Protein AF-L5KPM0-F1 (afdb_monomer_lite)

Secondary structure (DSSP, 8-state):
-HHHHHHHHTT-SPTT--SPPGGGTT----S-SSSS-TT--SSHHHHHHHHHHHHHHHHHHHHHHHHHHHHHHHHHHHHHHHHHHHHHHHHHHHHHHHHHHHTTS-------------

InterPro domains:
  IPR029202 Protein of unknown function DUF4530 [PF15039] (1-102)
  IPR029202 Protein of unknown function DUF4530 [PTHR36879] (1-101)

Radius of gyration: 34.52 Å; chains: 1; bounding box: 86×20×105 Å

Structure (mmCIF, N/CA/C/O backbone):
data_AF-L5KPM0-F1
#
_entry.id   AF-L5KPM0-F1
#
loop_
_atom_site.group_PDB
_atom_site.id
_atom_site.type_symbol
_atom_site.label_atom_id
_atom_site.label_alt_id
_atom_site.label_comp_id
_atom_site.label_asym_id
_atom_site.label_entity_id
_atom_site.label_seq_id
_atom_site.pdbx_PDB_ins_code
_atom_site.Cartn_x
_atom_site.Cartn_y
_atom_site.Cartn_z
_atom_site.occupancy
_atom_site.B_iso_or_equiv
_atom_site.auth_seq_id
_atom_site.auth_comp_id
_atom_site.auth_asym_id
_atom_site.auth_atom_id
_atom_site.pdbx_PDB_model_num
ATOM 1 N N . MET A 1 1 ? 4.795 -10.955 6.901 1.00 65.31 1 MET A N 1
ATOM 2 C CA . MET A 1 1 ? 6.251 -10.744 6.714 1.00 65.31 1 MET A CA 1
ATOM 3 C C . MET A 1 1 ? 6.626 -10.474 5.257 1.00 65.31 1 MET A C 1
ATOM 5 O O . MET A 1 1 ? 7.539 -9.689 5.053 1.00 65.31 1 MET A O 1
ATOM 9 N N . GLU A 1 2 ? 5.931 -11.050 4.266 1.00 75.75 2 GLU A N 1
ATOM 10 C CA . GLU A 1 2 ? 6.276 -10.895 2.838 1.00 75.75 2 GLU A CA 1
ATOM 11 C C . GLU A 1 2 ? 6.100 -9.469 2.289 1.00 75.75 2 GLU A C 1
ATOM 13 O O . GLU A 1 2 ? 7.042 -8.917 1.735 1.00 75.75 2 GLU A O 1
ATOM 18 N N . LEU A 1 3 ? 4.973 -8.806 2.576 1.00 73.62 3 LEU A N 1
ATOM 19 C CA . LEU A 1 3 ? 4.717 -7.417 2.149 1.00 73.62 3 LEU A CA 1
ATOM 20 C C . LEU A 1 3 ? 5.811 -6.430 2.584 1.00 73.62 3 LEU A C 1
ATOM 22 O O . LEU A 1 3 ? 6.203 -5.559 1.820 1.00 73.62 3 LEU A O 1
ATOM 26 N N . TRP A 1 4 ? 6.350 -6.587 3.797 1.00 74.44 4 TRP A N 1
ATOM 27 C CA . TRP A 1 4 ? 7.438 -5.735 4.292 1.00 74.44 4 TRP A CA 1
ATOM 28 C C . TRP A 1 4 ? 8.754 -5.967 3.538 1.00 74.44 4 TRP A C 1
ATOM 30 O O . TRP A 1 4 ? 9.550 -5.047 3.357 1.00 74.44 4 TRP A O 1
ATOM 40 N N . ARG A 1 5 ? 8.991 -7.209 3.101 1.00 77.88 5 ARG A N 1
ATOM 41 C CA . ARG A 1 5 ? 10.150 -7.581 2.286 1.00 77.88 5 ARG A CA 1
ATOM 42 C C . ARG A 1 5 ? 10.025 -6.988 0.881 1.00 77.88 5 ARG A C 1
ATOM 44 O O . ARG A 1 5 ? 10.989 -6.394 0.412 1.00 77.88 5 ARG A O 1
ATOM 51 N N . GLN A 1 6 ? 8.837 -7.072 0.285 1.00 80.25 6 GLN A N 1
ATOM 52 C CA . GLN A 1 6 ? 8.521 -6.488 -1.022 1.00 80.25 6 GLN A CA 1
ATOM 53 C C . GLN A 1 6 ? 8.692 -4.963 -1.020 1.00 80.25 6 GLN A C 1
ATOM 55 O O . GLN A 1 6 ? 9.341 -4.415 -1.899 1.00 80.25 6 GLN A O 1
ATOM 60 N N . LEU A 1 7 ? 8.225 -4.279 0.028 1.00 79.56 7 LEU A N 1
ATOM 61 C CA . LEU A 1 7 ? 8.389 -2.829 0.202 1.00 79.56 7 LEU A CA 1
ATOM 62 C C . LEU A 1 7 ? 9.860 -2.390 0.275 1.00 79.56 7 LEU A C 1
ATOM 64 O O . LEU A 1 7 ? 10.241 -1.359 -0.277 1.00 79.56 7 LEU A O 1
ATOM 68 N N . ARG A 1 8 ? 10.699 -3.192 0.946 1.00 78.31 8 ARG A N 1
ATOM 69 C CA . ARG A 1 8 ? 12.149 -2.968 0.987 1.00 78.31 8 ARG A CA 1
ATOM 70 C C . ARG A 1 8 ? 12.787 -3.197 -0.384 1.00 78.31 8 ARG A C 1
ATOM 72 O O . ARG A 1 8 ? 13.662 -2.427 -0.759 1.00 78.31 8 ARG A O 1
ATOM 79 N N . GLN A 1 9 ? 12.378 -4.242 -1.100 1.00 79.06 9 GLN A N 1
ATOM 80 C CA . GLN A 1 9 ? 12.883 -4.548 -2.444 1.00 79.06 9 GLN A CA 1
ATOM 81 C C . GLN A 1 9 ? 12.487 -3.472 -3.460 1.00 79.06 9 GLN A C 1
ATOM 83 O O . GLN A 1 9 ? 13.308 -3.097 -4.282 1.00 79.06 9 GLN A O 1
ATOM 88 N N . ALA A 1 10 ? 11.287 -2.904 -3.332 1.00 80.12 10 ALA A N 1
ATOM 89 C CA . ALA A 1 10 ? 10.803 -1.812 -4.172 1.00 80.12 10 ALA A CA 1
ATOM 90 C C . ALA A 1 10 ? 11.468 -0.450 -3.875 1.00 80.12 10 ALA A C 1
ATOM 92 O O . ALA A 1 10 ? 11.109 0.552 -4.484 1.00 80.12 10 ALA A O 1
ATOM 93 N N . GLY A 1 11 ? 12.388 -0.363 -2.902 1.00 77.62 11 GLY A N 1
ATOM 94 C CA . GLY A 1 11 ? 13.051 0.898 -2.545 1.00 77.62 11 GLY A CA 1
ATOM 95 C C . GLY A 1 11 ? 12.120 1.951 -1.929 1.00 77.62 11 GLY A C 1
ATOM 96 O O . GLY A 1 11 ? 12.508 3.103 -1.767 1.00 77.62 11 GLY A O 1
ATOM 97 N N . LEU A 1 12 ? 10.902 1.559 -1.547 1.00 76.81 12 LEU A N 1
ATOM 98 C CA . LEU A 1 12 ? 9.870 2.447 -1.006 1.00 76.81 12 LEU A CA 1
ATOM 99 C C . LEU A 1 12 ? 9.971 2.631 0.518 1.00 76.81 12 LEU A C 1
ATOM 101 O O . LEU A 1 12 ? 9.149 3.326 1.116 1.00 76.81 12 LEU A O 1
ATOM 105 N N . LEU A 1 13 ? 10.964 2.013 1.169 1.00 73.25 13 LEU A N 1
ATOM 106 C CA . LEU A 1 13 ? 11.228 2.226 2.591 1.00 73.25 13 LEU A CA 1
ATOM 107 C C . LEU A 1 13 ? 12.093 3.482 2.804 1.00 73.25 13 LEU A C 1
ATOM 109 O O . LEU A 1 13 ? 13.223 3.525 2.314 1.00 73.25 13 LEU A O 1
ATOM 113 N N . PRO A 1 14 ? 11.644 4.453 3.618 1.00 68.12 14 PRO A N 1
ATOM 114 C CA . PRO A 1 14 ? 12.486 5.555 4.063 1.00 68.12 14 PRO A CA 1
ATOM 115 C C . PRO A 1 14 ? 13.764 5.056 4.764 1.00 68.12 14 PRO A C 1
ATOM 117 O O . PRO A 1 14 ? 13.698 4.094 5.546 1.00 68.12 14 PRO A O 1
ATOM 120 N N . PRO A 1 15 ? 14.919 5.721 4.571 1.00 68.31 15 PRO A N 1
ATOM 121 C CA . PRO A 1 15 ? 16.128 5.420 5.327 1.00 68.31 15 PRO A CA 1
ATOM 122 C C . PRO A 1 15 ? 15.865 5.553 6.833 1.00 68.31 15 PRO A C 1
ATOM 124 O O . PRO A 1 15 ? 15.363 6.573 7.298 1.00 68.31 15 PRO A O 1
ATOM 127 N N . GLY A 1 16 ? 16.196 4.515 7.605 1.00 69.25 16 GLY A N 1
ATOM 128 C CA . GLY A 1 16 ? 16.030 4.515 9.063 1.00 69.25 16 GLY A CA 1
ATOM 129 C C . GLY A 1 16 ? 14.691 3.980 9.575 1.00 69.25 16 GLY A C 1
ATOM 130 O O . GLY A 1 16 ? 14.489 3.941 10.790 1.00 69.25 16 GLY A O 1
ATOM 131 N N . LEU A 1 17 ? 13.795 3.503 8.701 1.00 68.00 17 LEU A N 1
ATOM 132 C CA . LEU A 1 17 ? 12.627 2.762 9.169 1.00 68.00 17 LEU A CA 1
ATOM 133 C C . LEU A 1 17 ? 13.081 1.418 9.770 1.00 68.00 17 LEU A C 1
ATOM 135 O O . LEU A 1 17 ? 13.654 0.563 9.091 1.00 68.00 17 LEU A O 1
ATOM 139 N N . GLY A 1 18 ? 12.869 1.268 11.079 1.00 70.31 18 GLY A N 1
ATOM 140 C CA . GLY A 1 18 ? 13.244 0.087 11.855 1.00 70.31 18 GLY A CA 1
ATOM 141 C C . GLY A 1 18 ? 12.447 -1.179 11.491 1.00 70.31 18 GLY A C 1
ATOM 142 O O . GLY A 1 18 ? 11.770 -1.239 10.463 1.00 70.31 18 GLY A O 1
ATOM 143 N N . PRO A 1 19 ? 12.508 -2.237 12.320 1.00 72.25 19 PRO A N 1
ATOM 144 C CA . PRO A 1 19 ? 11.737 -3.453 12.072 1.00 72.25 19 PRO A CA 1
ATOM 145 C C . PRO A 1 19 ? 10.227 -3.148 12.012 1.00 72.25 19 PRO A C 1
ATOM 147 O O . PRO A 1 19 ? 9.772 -2.236 12.707 1.00 72.25 19 PRO A O 1
ATOM 150 N N . PRO A 1 20 ? 9.433 -3.933 11.252 1.00 70.69 20 PRO A N 1
ATOM 151 C CA . PRO A 1 20 ? 8.016 -3.659 11.021 1.00 70.69 20 PRO A CA 1
ATOM 152 C C . PRO A 1 20 ? 7.271 -3.419 12.341 1.00 70.69 20 PRO A C 1
ATOM 154 O O . PRO A 1 20 ? 7.529 -4.152 13.307 1.00 70.69 20 PRO A O 1
ATOM 157 N N . PRO A 1 21 ? 6.359 -2.433 12.414 1.00 71.19 21 PRO A N 1
ATOM 158 C CA . PRO A 1 21 ? 5.550 -2.171 13.600 1.00 71.19 21 PRO A CA 1
ATOM 159 C C . PRO A 1 21 ? 4.870 -3.441 14.114 1.00 71.19 21 PRO A C 1
ATOM 161 O O . PRO A 1 21 ? 4.447 -4.283 13.323 1.00 71.19 21 PRO A O 1
ATOM 164 N N . GLN A 1 22 ? 4.723 -3.577 15.437 1.00 67.50 22 GLN A N 1
ATOM 165 C CA . GLN A 1 22 ? 4.064 -4.739 16.062 1.00 67.50 22 GLN A CA 1
ATOM 166 C C . GLN A 1 22 ? 2.676 -5.020 15.474 1.00 67.50 22 GLN A C 1
ATOM 168 O O . GLN A 1 22 ? 2.311 -6.179 15.303 1.00 67.50 22 GLN A O 1
ATOM 173 N N . ALA A 1 23 ? 1.958 -3.972 15.076 1.00 62.06 23 ALA A N 1
ATOM 174 C CA . ALA A 1 23 ? 0.651 -4.082 14.448 1.00 62.06 23 ALA A CA 1
ATOM 175 C C . ALA A 1 23 ? 0.654 -4.819 13.093 1.00 62.06 23 ALA A C 1
ATOM 177 O O . ALA A 1 23 ? -0.361 -5.380 12.702 1.00 62.06 23 ALA A O 1
ATOM 178 N N . LEU A 1 24 ? 1.795 -4.861 12.398 1.00 63.25 24 LEU A N 1
ATOM 179 C CA . LEU A 1 24 ? 1.982 -5.614 11.153 1.00 63.25 24 LEU A CA 1
ATOM 180 C C . LEU A 1 24 ? 2.604 -7.002 11.386 1.00 63.25 24 LEU A C 1
ATOM 182 O O . LEU A 1 24 ? 2.725 -7.790 10.448 1.00 63.25 24 LEU A O 1
ATOM 186 N N . ARG A 1 25 ? 3.018 -7.325 12.622 1.00 67.31 25 ARG A N 1
ATOM 187 C CA . ARG A 1 25 ? 3.641 -8.620 12.958 1.00 67.31 25 ARG A CA 1
ATOM 188 C C . ARG A 1 25 ? 2.626 -9.746 13.158 1.00 67.31 25 ARG A C 1
ATOM 190 O O . ARG A 1 25 ? 3.044 -10.886 13.321 1.00 67.31 25 ARG A O 1
ATOM 197 N N . GLY A 1 26 ? 1.323 -9.452 13.148 1.00 60.41 26 GLY A N 1
ATOM 198 C CA . GLY A 1 26 ? 0.262 -10.457 13.303 1.00 60.41 26 GLY A CA 1
ATOM 199 C C . GLY A 1 26 ? 0.216 -11.118 14.685 1.00 60.41 26 GLY A C 1
ATOM 200 O O . GLY A 1 26 ? -0.496 -12.098 14.863 1.00 60.41 26 GLY A O 1
ATOM 201 N N . VAL A 1 27 ? 0.967 -10.598 15.660 1.00 57.12 27 VAL A N 1
ATOM 202 C CA . VAL A 1 27 ? 0.920 -11.042 17.054 1.00 57.12 27 VAL A CA 1
ATOM 203 C C . VAL A 1 27 ? -0.163 -10.215 17.747 1.00 57.12 27 VAL A C 1
ATOM 205 O O . VAL A 1 27 ? 0.027 -9.003 17.887 1.00 57.12 27 VAL A O 1
ATOM 208 N N . PRO A 1 28 ? -1.290 -10.817 18.172 1.00 56.69 28 PRO A N 1
ATOM 209 C CA . PRO A 1 28 ? -2.250 -10.122 19.017 1.00 56.69 28 PRO A CA 1
ATOM 210 C C . PRO A 1 28 ? -1.523 -9.650 20.282 1.00 56.69 28 PRO A C 1
ATOM 212 O O . PRO A 1 28 ? -0.672 -10.389 20.788 1.00 56.69 28 PRO A O 1
ATOM 215 N N . PRO A 1 29 ? -1.818 -8.456 20.819 1.00 62.72 29 PRO A N 1
ATOM 216 C CA . PRO A 1 29 ? -1.196 -8.006 22.057 1.00 62.72 29 PRO A CA 1
ATOM 217 C C . PRO A 1 29 ? -1.445 -9.043 23.164 1.00 62.72 29 PRO A C 1
ATOM 219 O O . PRO A 1 29 ? -2.577 -9.278 23.589 1.00 62.72 29 PRO A O 1
ATOM 222 N N . ALA A 1 30 ? -0.378 -9.712 23.605 1.00 59.22 30 ALA A N 1
ATOM 223 C CA . ALA A 1 30 ? -0.451 -10.740 24.630 1.00 59.22 30 ALA A CA 1
ATOM 224 C C . ALA A 1 30 ? -0.631 -10.093 26.016 1.00 59.22 30 ALA A C 1
ATOM 226 O O . ALA A 1 30 ? 0.334 -9.654 26.634 1.00 59.22 30 ALA A O 1
ATOM 227 N N . GLY A 1 31 ? -1.875 -10.088 26.511 1.00 47.53 31 GLY A N 1
ATOM 228 C CA . GLY A 1 31 ? -2.247 -9.753 27.896 1.00 47.53 31 GLY A CA 1
ATOM 229 C C . GLY A 1 31 ? -2.376 -8.244 28.152 1.00 47.53 31 GLY A C 1
ATOM 230 O O . GLY A 1 31 ? -1.574 -7.456 27.688 1.00 47.53 31 GLY A O 1
ATOM 231 N N . ARG A 1 32 ? -3.346 -7.715 28.904 1.00 51.78 32 ARG A N 1
ATOM 232 C CA . ARG A 1 32 ? -4.188 -8.268 29.974 1.00 51.78 32 ARG A CA 1
ATOM 233 C C . ARG A 1 32 ? -5.402 -7.336 30.147 1.00 51.78 32 ARG A C 1
ATOM 235 O O . ARG A 1 32 ? -5.436 -6.547 31.081 1.00 51.78 32 ARG A O 1
ATOM 242 N N . ALA A 1 33 ? -6.415 -7.431 29.289 1.00 54.03 33 ALA A N 1
ATOM 243 C CA . ALA A 1 33 ? -7.662 -6.666 29.466 1.00 54.03 33 ALA A CA 1
ATOM 244 C C . ALA A 1 33 ? -8.692 -7.371 30.381 1.00 54.03 33 ALA A C 1
ATOM 246 O O . ALA A 1 33 ? -9.841 -6.961 30.462 1.00 54.03 33 ALA A O 1
ATOM 247 N N . GLY A 1 34 ? -8.305 -8.459 31.062 1.00 51.78 34 GLY A N 1
ATOM 248 C CA . GLY A 1 34 ? -9.257 -9.336 31.760 1.00 51.78 34 GLY A CA 1
ATOM 249 C C . GLY A 1 34 ? -9.285 -9.249 33.286 1.00 51.78 34 GLY A C 1
ATOM 250 O O . GLY A 1 34 ? -10.052 -9.979 33.899 1.00 51.78 34 GLY A O 1
ATOM 251 N N . LYS A 1 35 ? -8.427 -8.450 33.938 1.00 49.56 35 LYS A N 1
ATOM 252 C CA . LYS A 1 35 ? -8.223 -8.573 35.401 1.00 49.56 35 LYS A CA 1
ATOM 253 C C . LYS A 1 35 ? -8.402 -7.292 36.217 1.00 49.56 35 LYS A C 1
ATOM 255 O O . LYS A 1 35 ? -8.300 -7.363 37.434 1.00 49.56 35 LYS A O 1
ATOM 260 N N . THR A 1 36 ? -8.706 -6.158 35.588 1.00 47.72 36 THR A N 1
ATOM 261 C CA . THR A 1 36 ? -8.820 -4.864 36.296 1.00 47.72 36 THR A CA 1
ATOM 262 C C . THR A 1 36 ? -10.194 -4.200 36.168 1.00 47.72 36 THR A C 1
ATOM 264 O O . THR A 1 36 ? -10.401 -3.137 36.735 1.00 47.72 36 THR A O 1
ATOM 267 N N . LEU A 1 37 ? -11.154 -4.816 35.466 1.00 51.78 37 LEU A N 1
ATOM 268 C CA . LEU A 1 37 ? -12.470 -4.213 35.191 1.00 51.78 37 LEU A CA 1
ATOM 269 C C . LEU A 1 37 ? -13.586 -4.635 36.164 1.00 51.78 37 LEU A C 1
ATOM 271 O O . LEU A 1 37 ? -14.728 -4.230 35.985 1.00 51.78 37 LEU A O 1
ATOM 275 N N . VAL A 1 38 ? -13.292 -5.435 37.194 1.00 47.00 38 VAL A N 1
ATOM 276 C CA . VAL A 1 38 ? -14.339 -6.012 38.067 1.00 47.00 38 VAL A CA 1
ATOM 277 C C . VAL A 1 38 ? -14.847 -5.028 39.139 1.00 47.00 38 VAL A C 1
ATOM 279 O O . VAL A 1 38 ? -15.837 -5.314 39.799 1.00 47.00 38 VAL A O 1
ATOM 282 N N . SER A 1 39 ? -14.248 -3.842 39.304 1.00 52.09 39 SER A N 1
ATOM 283 C CA . SER A 1 39 ? -14.582 -2.951 40.435 1.00 52.09 39 SER A CA 1
ATOM 284 C C . SER A 1 39 ? -15.159 -1.577 40.086 1.00 52.09 39 SER A C 1
ATOM 286 O O . SER A 1 39 ? -15.086 -0.683 40.921 1.00 52.09 39 SER A O 1
ATOM 288 N N . LEU A 1 40 ? -15.777 -1.382 38.917 1.00 50.25 40 LEU A N 1
ATOM 289 C CA . LEU A 1 40 ? -16.428 -0.101 38.605 1.00 50.25 40 LEU A CA 1
ATOM 290 C C . LEU A 1 40 ? -17.906 -0.280 38.212 1.00 50.25 40 LEU A C 1
ATOM 292 O O . LEU A 1 40 ? -18.267 -0.289 37.040 1.00 50.25 40 LEU A O 1
ATOM 296 N N . GLY A 1 41 ? -18.774 -0.438 39.215 1.00 53.06 41 GLY A N 1
ATOM 297 C CA . GLY A 1 41 ? -20.172 0.017 39.141 1.00 53.06 41 GLY A CA 1
ATOM 298 C C . GLY A 1 41 ? -20.192 1.468 39.636 1.00 53.06 41 GLY A C 1
ATOM 299 O O . GLY A 1 41 ? -19.533 1.763 40.625 1.00 53.06 41 GLY A O 1
ATOM 300 N N . ALA A 1 42 ? -20.803 2.446 38.969 1.00 50.44 42 ALA A N 1
ATOM 301 C CA . ALA A 1 42 ? -22.246 2.517 38.758 1.00 50.44 42 ALA A CA 1
ATOM 302 C C . ALA A 1 42 ? -22.680 3.450 37.592 1.00 50.44 42 ALA A C 1
ATOM 304 O O . ALA A 1 42 ? -23.814 3.909 37.583 1.00 50.44 42 ALA A O 1
ATOM 305 N N . ASP A 1 43 ? -21.818 3.722 36.607 1.00 54.25 43 ASP A N 1
ATOM 306 C CA . ASP A 1 43 ? -22.166 4.488 35.383 1.00 54.25 43 ASP A CA 1
ATOM 307 C C . ASP A 1 43 ? -21.359 3.999 34.160 1.00 54.25 43 ASP A C 1
ATOM 309 O O . ASP A 1 43 ? -20.897 4.738 33.294 1.00 54.25 43 ASP A O 1
ATOM 313 N N . THR A 1 44 ? -21.063 2.700 34.141 1.00 56.00 44 THR A N 1
ATOM 314 C CA . THR A 1 44 ? -20.098 2.094 33.215 1.00 56.00 44 THR A CA 1
ATOM 315 C C . THR A 1 44 ? -20.707 1.588 31.915 1.00 56.00 44 THR A C 1
ATOM 317 O O . THR A 1 44 ? -19.947 1.250 31.015 1.00 56.00 44 THR A O 1
ATOM 320 N N . GLY A 1 45 ? -22.038 1.602 31.795 1.00 60.56 45 GLY A N 1
ATOM 321 C CA . GLY A 1 45 ? -22.792 1.205 30.598 1.00 60.56 45 GLY A CA 1
ATOM 322 C C . GLY A 1 45 ? -22.865 2.261 29.484 1.00 60.56 45 GLY A C 1
ATOM 323 O O . GLY A 1 45 ? -23.562 2.046 28.498 1.00 60.56 45 GLY A O 1
ATOM 324 N N . GLY A 1 46 ? -22.180 3.401 29.629 1.00 73.00 46 GLY A N 1
ATOM 325 C CA . GLY A 1 46 ? -21.871 4.301 28.509 1.00 73.00 46 GLY A CA 1
ATOM 326 C C . GLY A 1 46 ? -20.378 4.335 28.174 1.00 73.00 46 GLY A C 1
ATOM 327 O O . GLY A 1 46 ? -19.982 4.362 27.007 1.00 73.00 46 GLY A O 1
ATOM 328 N N . ALA A 1 47 ? -19.520 4.299 29.199 1.00 80.31 47 ALA A N 1
ATOM 329 C CA . ALA A 1 47 ? -18.069 4.322 29.022 1.00 80.31 47 ALA A CA 1
ATOM 330 C C . ALA A 1 47 ? -17.524 3.015 28.421 1.00 80.31 47 ALA A C 1
ATOM 332 O O . ALA A 1 47 ? -16.607 3.051 27.601 1.00 80.31 47 ALA A O 1
ATOM 333 N N . ARG A 1 48 ? -18.081 1.858 28.799 1.00 82.75 48 ARG A N 1
ATOM 334 C CA . ARG A 1 48 ? -17.665 0.554 28.266 1.00 82.75 48 ARG A CA 1
ATOM 335 C C . ARG A 1 48 ? -18.014 0.422 26.783 1.00 82.75 48 ARG A C 1
ATOM 337 O O . ARG A 1 48 ? -17.221 -0.096 26.010 1.00 82.75 48 ARG A O 1
ATOM 344 N N . GLU A 1 49 ? -19.172 0.918 26.394 1.00 82.06 49 GLU A N 1
ATOM 345 C CA . GLU A 1 49 ? -19.740 0.918 25.052 1.00 82.06 49 GLU A CA 1
ATOM 346 C C . GLU A 1 49 ? -18.945 1.886 24.174 1.00 82.06 49 GLU A C 1
ATOM 348 O O . GLU A 1 49 ? -18.548 1.523 23.072 1.00 82.06 49 GLU A O 1
ATOM 353 N N . SER A 1 50 ? -18.596 3.061 24.714 1.00 81.31 50 SER A N 1
ATOM 354 C CA . SER A 1 50 ? -17.681 4.008 24.065 1.00 81.31 50 SER A CA 1
ATOM 355 C C . SER A 1 50 ? -16.301 3.390 23.820 1.00 81.31 50 SER A C 1
ATOM 357 O O . SER A 1 50 ? -15.736 3.550 22.744 1.00 81.31 50 SER A O 1
ATOM 359 N N . LEU A 1 51 ? -15.753 2.648 24.790 1.00 87.94 51 LEU A N 1
ATOM 360 C CA . LEU A 1 51 ? -14.471 1.955 24.623 1.00 87.94 51 LEU A CA 1
ATOM 361 C C . LEU A 1 51 ? -14.541 0.829 23.587 1.00 87.94 51 LEU A C 1
ATOM 363 O O . LEU A 1 51 ? -13.594 0.666 22.822 1.00 87.94 51 LEU A O 1
ATOM 367 N N . LEU A 1 52 ? -15.638 0.067 23.551 1.00 85.50 52 LEU A N 1
ATOM 368 C CA . LEU A 1 52 ? -15.855 -0.969 22.538 1.00 85.50 52 LEU A CA 1
ATOM 369 C C . LEU A 1 52 ? -15.945 -0.365 21.134 1.00 85.50 52 LEU A C 1
ATOM 371 O O . LEU A 1 52 ? -15.278 -0.860 20.231 1.00 85.50 52 LEU A O 1
ATOM 375 N N . TRP A 1 53 ? -16.686 0.736 20.982 1.00 83.00 53 TRP A N 1
ATOM 376 C CA . TRP A 1 53 ? -16.776 1.477 19.726 1.00 83.00 53 TRP A CA 1
ATOM 377 C C . TRP A 1 53 ? -15.407 2.005 19.275 1.00 83.00 53 TRP A C 1
ATOM 379 O O . TRP A 1 53 ? -15.006 1.780 18.140 1.00 83.00 53 TRP A O 1
ATOM 389 N N . ILE A 1 54 ? -14.627 2.616 20.179 1.00 86.44 54 ILE A N 1
ATOM 390 C CA . ILE A 1 54 ? -13.257 3.064 19.867 1.00 86.44 54 ILE A CA 1
ATOM 391 C C . ILE A 1 54 ? -12.391 1.892 19.388 1.00 86.44 54 ILE A C 1
ATOM 393 O O . ILE A 1 54 ? -11.592 2.051 18.468 1.00 86.44 54 ILE A O 1
ATOM 397 N N . TRP A 1 55 ? -12.521 0.716 20.005 1.00 88.94 55 TRP A N 1
ATOM 398 C CA . TRP A 1 55 ? -11.741 -0.458 19.615 1.00 88.94 55 TRP A CA 1
ATOM 399 C C . TRP A 1 55 ? -12.096 -0.955 18.213 1.00 88.94 55 TRP A C 1
ATOM 401 O O . TRP A 1 55 ? -11.197 -1.270 17.435 1.00 88.94 55 TRP A O 1
ATOM 411 N N . GLU A 1 56 ? -13.387 -0.977 17.889 1.00 89.06 56 GLU A N 1
ATOM 412 C CA . GLU A 1 56 ? -13.892 -1.329 16.563 1.00 89.06 56 GLU A CA 1
ATOM 413 C C . GLU A 1 56 ? -13.405 -0.338 15.497 1.00 89.06 56 GLU A C 1
ATOM 415 O O . GLU A 1 56 ? -12.880 -0.753 14.466 1.00 89.06 56 GLU A O 1
ATOM 420 N N . GLU A 1 57 ? -13.458 0.969 15.769 1.00 91.75 57 GLU A N 1
ATOM 421 C CA . GLU A 1 57 ? -12.925 1.994 14.862 1.00 91.75 57 GLU A CA 1
ATOM 422 C C . GLU A 1 57 ? -11.411 1.857 14.647 1.00 91.75 57 GLU A C 1
ATOM 424 O O . GLU A 1 57 ? -10.920 1.988 13.524 1.00 91.75 57 GLU A O 1
ATOM 429 N N . LEU A 1 58 ? -10.650 1.53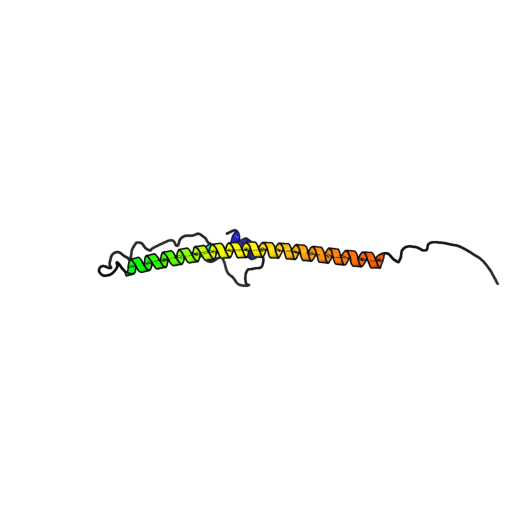8 15.700 1.00 90.81 58 LEU A N 1
ATOM 430 C CA . LEU A 1 58 ? -9.211 1.282 15.588 1.00 90.81 58 LEU A CA 1
ATOM 431 C C . LEU A 1 58 ? -8.908 0.020 14.767 1.00 90.81 58 LEU A C 1
ATOM 433 O O . LEU A 1 58 ? -7.926 -0.003 14.018 1.00 90.81 58 LEU A O 1
ATOM 437 N N . GLU A 1 59 ? -9.727 -1.026 14.882 1.00 89.50 59 GLU A N 1
ATOM 438 C CA . GLU A 1 59 ? -9.610 -2.237 14.065 1.00 89.50 59 GLU A CA 1
ATOM 439 C C . GLU A 1 59 ? -9.979 -1.967 12.598 1.00 89.50 59 GLU A C 1
ATOM 441 O O . GLU A 1 59 ? -9.257 -2.392 11.691 1.00 89.50 59 GLU A O 1
ATOM 446 N N . ASN A 1 60 ? -11.030 -1.182 12.354 1.00 91.69 60 ASN A N 1
ATOM 447 C CA . ASN A 1 60 ? -11.421 -0.731 11.020 1.00 91.69 60 ASN A CA 1
ATOM 448 C C . ASN A 1 60 ? -10.308 0.089 10.364 1.00 91.69 60 ASN A C 1
ATOM 450 O O . ASN A 1 60 ? -9.909 -0.205 9.234 1.00 91.69 60 ASN A O 1
ATOM 454 N N . LEU A 1 61 ? -9.738 1.054 11.089 1.00 93.00 61 LEU A N 1
ATOM 455 C CA . LEU A 1 61 ? -8.609 1.847 10.611 1.00 93.00 61 LEU A CA 1
ATOM 456 C C . LEU A 1 61 ? -7.401 0.956 10.298 1.00 93.00 61 LEU A C 1
ATOM 458 O O . LEU A 1 61 ? -6.816 1.060 9.221 1.00 93.00 61 LEU A O 1
ATOM 462 N N . ARG A 1 62 ? -7.075 0.000 11.180 1.00 89.25 62 ARG A N 1
ATOM 463 C CA . ARG A 1 62 ? -6.016 -0.989 10.927 1.00 89.25 62 ARG A CA 1
ATOM 464 C C . ARG A 1 62 ? -6.276 -1.787 9.648 1.00 89.25 62 ARG A C 1
ATOM 466 O O . ARG A 1 62 ? -5.334 -2.079 8.914 1.00 89.25 62 ARG A O 1
ATOM 473 N N . ARG A 1 63 ? -7.526 -2.161 9.376 1.00 89.50 63 ARG A N 1
ATOM 474 C CA . ARG A 1 63 ? -7.904 -2.902 8.168 1.00 89.50 63 ARG A CA 1
ATOM 475 C C . ARG A 1 63 ? -7.721 -2.066 6.902 1.00 89.50 63 ARG A C 1
ATOM 477 O O . ARG A 1 63 ? -7.308 -2.615 5.880 1.00 89.50 63 ARG A O 1
ATOM 484 N N . VAL A 1 64 ? -8.021 -0.770 6.965 1.00 92.75 64 VAL A N 1
ATOM 485 C CA . VAL A 1 64 ? -7.780 0.181 5.870 1.00 92.75 64 VAL A CA 1
ATOM 486 C C . VAL A 1 64 ? -6.279 0.362 5.640 1.00 92.75 64 VAL A C 1
ATOM 488 O O . VAL A 1 64 ? -5.834 0.228 4.504 1.00 92.75 64 VAL A O 1
ATOM 491 N N . ASP A 1 65 ? -5.485 0.542 6.702 1.00 91.94 65 ASP A N 1
ATOM 492 C CA . ASP A 1 65 ? -4.021 0.663 6.610 1.00 91.94 65 ASP A CA 1
ATOM 493 C C . ASP A 1 65 ? -3.388 -0.538 5.894 1.00 91.94 65 ASP A C 1
ATOM 495 O O . ASP A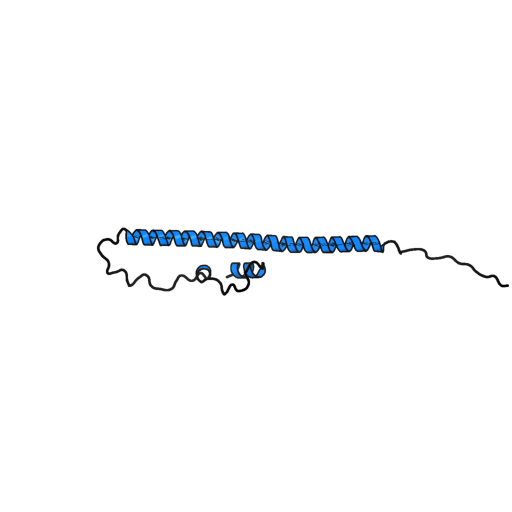 1 65 ? -2.500 -0.382 5.059 1.00 91.94 65 ASP A O 1
ATOM 499 N N . VAL A 1 66 ? -3.835 -1.756 6.218 1.00 89.69 66 VAL A N 1
ATOM 500 C CA . VAL A 1 66 ? -3.310 -2.984 5.600 1.00 89.69 66 VAL A CA 1
ATOM 501 C C . VAL A 1 66 ? -3.670 -3.063 4.115 1.00 89.69 66 VAL A C 1
ATOM 503 O O . VAL A 1 66 ? -2.842 -3.496 3.314 1.00 89.69 66 VAL A O 1
ATOM 506 N N . GLN A 1 67 ? -4.875 -2.634 3.733 1.00 92.25 67 GLN A N 1
ATOM 507 C CA . GLN A 1 67 ? -5.286 -2.582 2.326 1.00 92.25 67 GLN A CA 1
ATOM 508 C C . GLN A 1 67 ? -4.474 -1.546 1.548 1.00 92.25 67 GLN A C 1
ATOM 510 O O . GLN A 1 67 ? -3.916 -1.881 0.503 1.00 92.25 67 GLN A O 1
ATOM 515 N N . LEU A 1 68 ? -4.333 -0.335 2.093 1.00 94.88 68 LEU A N 1
ATOM 516 C CA . LEU A 1 68 ? -3.525 0.730 1.501 1.00 94.88 68 LEU A CA 1
ATOM 517 C C . LEU A 1 68 ? -2.068 0.291 1.327 1.00 94.88 68 LEU A C 1
ATOM 519 O O . LEU A 1 68 ? -1.474 0.518 0.276 1.00 94.88 68 LEU A O 1
ATOM 523 N N . LEU A 1 69 ? -1.503 -0.388 2.330 1.00 91.62 69 LEU A N 1
ATOM 524 C CA . LEU A 1 69 ? -0.159 -0.951 2.244 1.00 91.62 69 LEU A CA 1
ATOM 525 C C . LEU A 1 69 ? -0.037 -1.942 1.080 1.00 91.62 69 LEU A C 1
ATOM 527 O O . LEU A 1 69 ? 0.949 -1.905 0.351 1.00 91.62 69 LEU A O 1
ATOM 531 N N . GLY A 1 70 ? -1.040 -2.802 0.887 1.00 92.75 70 GLY A N 1
ATOM 532 C CA . GLY A 1 70 ? -1.100 -3.716 -0.253 1.00 92.75 70 GLY A CA 1
ATOM 533 C C . GLY A 1 70 ? -1.111 -2.980 -1.594 1.00 92.75 70 GLY A C 1
ATOM 534 O O . GLY A 1 70 ? -0.324 -3.317 -2.473 1.00 92.75 70 GLY A O 1
ATOM 535 N N . GLN A 1 71 ? -1.936 -1.938 -1.726 1.00 95.19 71 GLN A N 1
ATOM 536 C CA . GLN A 1 71 ? -2.020 -1.123 -2.945 1.00 95.19 71 GLN A CA 1
ATOM 537 C C . GLN A 1 71 ? -0.698 -0.413 -3.258 1.00 95.19 71 GLN A C 1
ATOM 539 O O . GLN A 1 71 ? -0.244 -0.432 -4.400 1.00 95.19 71 GLN A O 1
ATOM 544 N N . LEU A 1 72 ? -0.054 0.172 -2.244 1.00 94.88 72 LEU A N 1
ATOM 545 C CA . LEU A 1 72 ? 1.249 0.822 -2.396 1.00 94.88 72 LEU A CA 1
ATOM 546 C C . LEU A 1 72 ? 2.344 -0.176 -2.791 1.00 94.88 72 LEU A C 1
ATOM 548 O O . LEU A 1 72 ? 3.197 0.157 -3.609 1.00 94.88 72 LEU A O 1
ATOM 552 N N . CYS A 1 73 ? 2.315 -1.400 -2.253 1.00 93.62 73 CYS A N 1
ATOM 553 C CA . CYS A 1 73 ? 3.229 -2.459 -2.678 1.00 93.62 73 CYS A CA 1
ATOM 554 C C . CYS A 1 73 ? 3.029 -2.828 -4.152 1.00 93.62 73 CYS A C 1
ATOM 556 O O . CYS A 1 73 ? 4.012 -2.901 -4.881 1.00 93.62 73 CYS A O 1
ATOM 558 N N . SER A 1 74 ? 1.785 -3.047 -4.592 1.00 96.12 74 SER A N 1
ATOM 559 C CA . SER A 1 74 ? 1.479 -3.354 -5.996 1.00 96.12 74 SER A CA 1
ATOM 560 C C . SER A 1 74 ? 1.965 -2.251 -6.933 1.00 96.12 74 SER A C 1
ATOM 562 O O . SER A 1 74 ? 2.713 -2.534 -7.864 1.00 96.12 74 SER A O 1
ATOM 564 N N . LEU A 1 75 ? 1.645 -0.993 -6.619 1.00 97.56 75 LEU A N 1
ATOM 565 C CA . LEU A 1 75 ? 2.104 0.161 -7.392 1.00 97.56 75 LEU A CA 1
ATOM 566 C C . LEU A 1 75 ? 3.636 0.249 -7.439 1.00 97.56 75 LEU A C 1
ATOM 568 O O . LEU A 1 75 ? 4.210 0.530 -8.485 1.00 97.56 75 LEU A O 1
ATOM 572 N N . GLY A 1 76 ? 4.311 -0.012 -6.317 1.00 94.81 76 GLY A N 1
ATOM 573 C CA . GLY A 1 76 ? 5.771 -0.033 -6.256 1.00 94.81 76 GLY A CA 1
ATOM 574 C C . GLY A 1 76 ? 6.406 -1.073 -7.174 1.00 94.81 76 GLY A C 1
ATOM 575 O O . GLY A 1 76 ? 7.422 -0.789 -7.802 1.00 94.81 76 GLY A O 1
ATOM 576 N N . LEU A 1 77 ? 5.801 -2.260 -7.273 1.00 95.25 77 LEU A N 1
ATOM 577 C CA . LEU A 1 77 ? 6.256 -3.313 -8.181 1.00 95.25 77 LEU A CA 1
ATOM 578 C C . LEU A 1 77 ? 6.036 -2.926 -9.648 1.00 95.25 77 LEU A C 1
ATOM 580 O O . LEU A 1 77 ? 6.946 -3.095 -10.453 1.00 95.25 77 LEU A O 1
ATOM 584 N N . GLU A 1 78 ? 4.875 -2.358 -9.983 1.00 96.94 78 GLU A N 1
ATOM 585 C CA . GLU A 1 78 ? 4.576 -1.865 -11.337 1.00 96.94 78 GLU A CA 1
ATOM 586 C C . GLU A 1 78 ? 5.546 -0.755 -11.762 1.00 96.94 78 GLU A C 1
ATOM 588 O O . GLU A 1 78 ? 6.105 -0.794 -12.854 1.00 96.94 78 GLU A O 1
ATOM 593 N N . MET A 1 79 ? 5.817 0.206 -10.875 1.00 95.25 79 MET A N 1
ATOM 594 C CA . MET A 1 79 ? 6.811 1.253 -11.120 1.00 95.25 79 MET A CA 1
ATOM 595 C C . MET A 1 79 ? 8.232 0.698 -11.272 1.00 95.25 79 MET A C 1
ATOM 597 O O . MET A 1 79 ? 9.026 1.267 -12.019 1.00 95.25 79 MET A O 1
ATOM 601 N N . GLY A 1 80 ? 8.567 -0.373 -1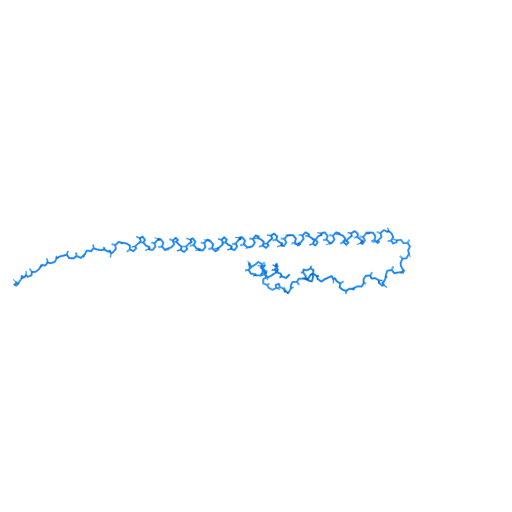0.549 1.00 94.56 80 GLY A N 1
ATOM 602 C CA . GLY A 1 80 ? 9.837 -1.082 -10.700 1.00 94.56 80 GLY A CA 1
ATOM 603 C C . GLY A 1 80 ? 9.973 -1.703 -12.088 1.00 94.56 80 GLY A C 1
ATOM 604 O O . GLY A 1 80 ? 10.946 -1.420 -12.777 1.00 94.56 80 GLY A O 1
ATOM 605 N N . ALA A 1 81 ? 8.957 -2.449 -12.528 1.00 95.50 81 ALA A N 1
ATOM 606 C CA . ALA A 1 81 ? 8.926 -3.058 -13.857 1.00 95.50 81 ALA A CA 1
ATOM 607 C C . ALA A 1 81 ? 9.015 -2.010 -14.979 1.00 95.50 81 ALA A C 1
ATOM 609 O O . ALA A 1 81 ? 9.808 -2.163 -15.898 1.00 95.50 81 ALA A O 1
ATOM 610 N N . LEU A 1 82 ? 8.279 -0.898 -14.862 1.00 96.50 82 LEU A N 1
ATOM 611 C CA . LEU A 1 82 ? 8.349 0.206 -15.828 1.00 96.50 82 LEU A CA 1
ATOM 612 C C . LEU A 1 82 ? 9.736 0.859 -15.890 1.00 96.50 82 LEU A C 1
ATOM 614 O O . LEU A 1 82 ? 10.153 1.322 -16.946 1.00 96.50 82 LEU A O 1
ATOM 618 N N . ARG A 1 83 ? 10.454 0.938 -14.763 1.00 95.50 83 ARG A N 1
ATOM 619 C CA . ARG A 1 83 ? 11.833 1.447 -14.753 1.00 95.50 83 ARG A CA 1
ATOM 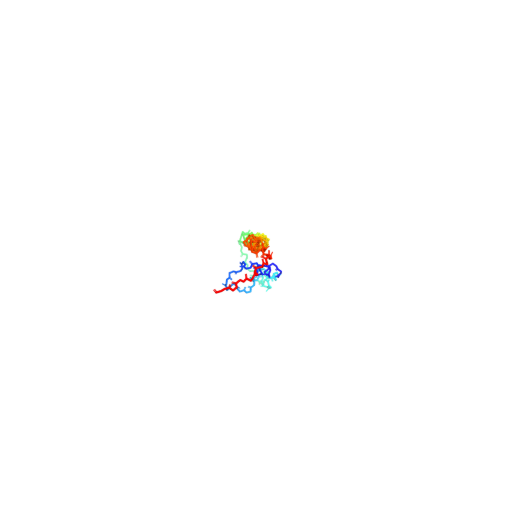620 C C . ARG A 1 83 ? 12.784 0.503 -15.470 1.00 95.50 83 ARG A C 1
ATOM 622 O O . ARG A 1 83 ? 13.661 0.994 -16.164 1.00 95.50 83 ARG A O 1
ATOM 629 N N . GLU A 1 84 ? 12.629 -0.801 -15.274 1.00 94.62 84 GLU A N 1
ATOM 630 C CA . GLU A 1 84 ? 13.426 -1.811 -15.974 1.00 94.62 84 GLU A CA 1
ATOM 631 C C . GLU A 1 84 ? 13.151 -1.761 -17.482 1.00 94.62 84 GLU A C 1
ATOM 633 O O . GLU A 1 84 ? 14.093 -1.657 -18.256 1.00 94.62 84 GLU A O 1
ATOM 638 N N . GLU A 1 85 ? 11.878 -1.706 -17.889 1.00 94.69 85 GLU A N 1
ATOM 639 C CA . GLU A 1 85 ? 11.474 -1.569 -19.296 1.00 94.69 85 GLU A CA 1
ATOM 640 C C . GLU A 1 85 ? 12.046 -0.300 -19.944 1.00 94.69 85 GLU A C 1
ATOM 642 O O . GLU A 1 85 ? 12.574 -0.355 -21.049 1.00 94.69 85 GLU A O 1
ATOM 647 N N . LEU A 1 86 ? 12.003 0.837 -19.241 1.00 94.94 86 LEU A N 1
ATOM 648 C CA . LEU A 1 86 ? 12.570 2.089 -19.742 1.00 94.94 86 LEU A CA 1
ATOM 649 C C . LEU A 1 86 ? 14.097 2.023 -19.887 1.00 94.94 86 LEU A C 1
ATOM 651 O O . LEU A 1 86 ? 14.635 2.611 -20.816 1.00 94.94 86 LEU A O 1
ATOM 655 N N . VAL A 1 87 ? 14.793 1.345 -18.968 1.00 93.88 87 VAL A N 1
ATOM 656 C CA . VAL A 1 87 ? 16.247 1.146 -19.071 1.00 93.88 87 VAL A CA 1
ATOM 657 C C . VAL A 1 87 ? 16.573 0.300 -20.297 1.00 93.88 87 VAL A C 1
ATOM 659 O O . VAL A 1 87 ? 17.405 0.720 -21.087 1.00 93.88 87 VAL A O 1
ATOM 662 N N . THR A 1 88 ? 15.874 -0.819 -20.498 1.00 92.69 88 THR A N 1
ATOM 663 C CA . THR A 1 88 ? 16.068 -1.671 -21.679 1.00 92.69 88 THR A CA 1
ATOM 664 C C . THR A 1 88 ? 15.794 -0.918 -22.977 1.00 92.69 88 THR A C 1
ATOM 666 O O . THR A 1 88 ? 16.601 -0.990 -23.890 1.00 92.69 88 THR A O 1
ATOM 669 N N . PHE A 1 89 ? 14.710 -0.140 -23.045 1.00 92.56 89 PHE A N 1
ATOM 670 C CA . PHE A 1 89 ? 14.403 0.660 -24.232 1.00 92.56 89 PHE A CA 1
ATOM 671 C C . PHE A 1 89 ? 15.512 1.671 -24.565 1.00 92.56 89 PHE A C 1
ATOM 673 O O . PHE A 1 89 ? 15.861 1.829 -25.726 1.00 92.56 89 PHE A O 1
ATOM 680 N N . LEU A 1 90 ? 16.070 2.351 -23.557 1.00 90.19 90 LEU A N 1
ATOM 681 C CA . LEU A 1 90 ? 17.148 3.325 -23.764 1.00 90.19 90 LEU A CA 1
ATOM 682 C C . LEU A 1 90 ? 18.468 2.660 -24.176 1.00 90.19 90 LEU A C 1
ATOM 684 O O . LEU A 1 90 ? 19.194 3.228 -24.981 1.00 90.19 90 LEU A O 1
ATOM 688 N N . GLU A 1 91 ? 18.777 1.483 -23.626 1.00 85.94 91 GLU A N 1
ATOM 689 C CA . GLU A 1 91 ? 19.945 0.691 -24.038 1.00 85.94 91 GLU A CA 1
ATOM 690 C C . GLU A 1 91 ? 19.805 0.229 -25.499 1.00 85.94 91 GLU A C 1
ATOM 692 O O . GLU A 1 91 ? 20.748 0.358 -26.273 1.00 85.94 91 GLU A O 1
ATOM 697 N N . GLU A 1 92 ? 18.618 -0.244 -25.896 1.00 79.12 92 GLU A N 1
ATOM 698 C CA . GLU A 1 92 ? 18.320 -0.628 -27.284 1.00 79.12 92 GLU A CA 1
ATOM 699 C C . GLU A 1 92 ? 18.393 0.574 -28.247 1.00 79.12 92 GLU A C 1
ATOM 701 O O . GLU A 1 92 ? 18.962 0.457 -29.330 1.00 79.12 92 GLU A O 1
ATOM 706 N N . GLU A 1 93 ? 17.865 1.739 -27.854 1.00 81.69 93 GLU A N 1
ATOM 707 C CA . GLU A 1 93 ? 17.915 2.972 -28.659 1.00 81.69 93 GLU A CA 1
ATOM 708 C C . GLU A 1 93 ? 19.362 3.468 -28.866 1.00 81.69 93 GLU A C 1
ATOM 710 O O . GLU A 1 93 ? 19.716 3.882 -29.968 1.00 81.69 93 GLU A O 1
ATOM 715 N N . GLU A 1 94 ? 20.223 3.376 -27.844 1.00 75.44 94 GLU A N 1
ATOM 716 C CA . GLU A 1 94 ? 21.642 3.755 -27.941 1.00 75.44 94 GLU A CA 1
ATOM 717 C C . GLU A 1 94 ? 22.432 2.805 -28.867 1.00 75.44 94 GLU A C 1
ATOM 719 O O . GLU A 1 94 ? 23.248 3.264 -29.668 1.00 75.44 94 GLU A O 1
ATOM 724 N N . GLU A 1 95 ? 22.154 1.495 -28.837 1.00 70.75 95 GLU A N 1
ATOM 725 C CA . GLU A 1 95 ? 22.769 0.519 -29.753 1.00 70.75 95 GLU A CA 1
ATOM 726 C C . GLU A 1 95 ? 22.359 0.746 -31.224 1.00 70.75 95 GLU A C 1
ATOM 728 O O . GLU A 1 95 ? 23.194 0.618 -32.126 1.00 70.75 95 GLU A O 1
ATOM 733 N N . GLU A 1 96 ? 21.102 1.123 -31.489 1.00 69.19 96 GLU A N 1
ATOM 734 C CA . GLU A 1 96 ? 20.634 1.455 -32.843 1.00 69.19 96 GLU A CA 1
ATOM 735 C C . GLU A 1 96 ? 21.310 2.724 -33.404 1.00 69.19 96 GLU A C 1
ATOM 737 O O . GLU A 1 96 ? 21.665 2.755 -34.588 1.00 69.19 96 GLU A O 1
ATOM 742 N N . GLU A 1 97 ? 21.554 3.745 -32.572 1.00 64.19 97 GLU A N 1
ATOM 743 C CA . GLU A 1 97 ? 22.290 4.954 -32.976 1.00 64.19 97 GLU A CA 1
ATOM 744 C C . GLU A 1 97 ? 23.774 4.664 -33.292 1.00 64.19 97 GLU A C 1
ATOM 746 O O . GLU A 1 97 ? 24.331 5.232 -34.240 1.00 64.19 97 GLU A O 1
ATOM 751 N N . GLU A 1 98 ? 24.424 3.755 -32.554 1.00 63.28 98 GLU A N 1
ATOM 752 C CA . GLU A 1 98 ? 25.818 3.359 -32.810 1.00 63.28 98 GLU A CA 1
ATOM 753 C C . GLU A 1 98 ? 25.986 2.538 -34.109 1.00 63.28 98 GLU A C 1
ATOM 755 O O . GLU A 1 98 ? 26.994 2.689 -34.815 1.00 63.28 98 GLU A O 1
ATOM 760 N N . GLU A 1 99 ? 25.009 1.700 -34.479 1.00 60.16 99 GLU A N 1
ATOM 761 C CA . GLU A 1 99 ? 25.050 0.942 -35.739 1.00 60.16 99 GLU A CA 1
ATOM 762 C C . GLU A 1 99 ? 24.818 1.821 -36.986 1.00 60.16 99 GLU A C 1
ATOM 764 O O . GLU A 1 99 ? 25.365 1.525 -38.058 1.00 60.16 99 GLU A O 1
ATOM 769 N N . GLU A 1 100 ? 24.070 2.925 -36.871 1.00 59.19 100 GLU A N 1
ATOM 770 C CA . GLU A 1 100 ? 23.803 3.832 -37.997 1.00 59.19 100 GLU A CA 1
ATOM 771 C C . GLU A 1 100 ? 25.027 4.707 -38.364 1.00 59.19 100 GLU A C 1
ATOM 773 O O . GLU A 1 100 ? 25.261 4.976 -39.548 1.00 59.19 100 GLU A O 1
ATOM 778 N N . ASP A 1 101 ? 25.877 5.075 -37.393 1.00 56.50 101 ASP A N 1
ATOM 779 C CA . ASP A 1 101 ? 27.121 5.843 -37.623 1.00 56.50 101 ASP A CA 1
ATOM 780 C C . ASP A 1 101 ? 28.312 4.950 -38.057 1.00 56.50 101 ASP A C 1
ATOM 782 O O . ASP A 1 101 ? 29.183 5.359 -38.833 1.00 56.50 101 ASP A O 1
ATOM 786 N N . GLY A 1 102 ? 28.335 3.676 -37.640 1.00 53.09 102 GLY A N 1
ATOM 787 C CA . GLY A 1 102 ? 29.408 2.720 -37.958 1.00 53.09 102 GLY A CA 1
ATOM 788 C C . GLY A 1 102 ? 29.379 2.118 -39.376 1.00 53.09 102 GLY A C 1
ATOM 789 O O . GLY A 1 102 ? 30.394 1.599 -39.856 1.00 53.09 102 GLY A O 1
ATOM 790 N N . GLY A 1 103 ? 28.247 2.195 -40.085 1.00 46.44 103 GLY A N 1
ATOM 791 C CA . GLY A 1 103 ? 28.026 1.533 -41.381 1.00 46.44 103 GLY A CA 1
ATOM 792 C C . GLY A 1 103 ? 28.696 2.174 -42.610 1.00 46.44 103 GLY A C 1
ATOM 793 O O . GLY A 1 103 ? 28.721 1.569 -43.685 1.00 46.44 103 GLY A O 1
ATOM 794 N N . ALA A 1 104 ? 29.270 3.378 -42.501 1.00 51.50 104 ALA A N 1
ATOM 795 C CA . ALA A 1 104 ? 29.772 4.130 -43.661 1.00 51.50 104 ALA A CA 1
ATOM 796 C C . ALA A 1 104 ? 31.250 3.874 -44.037 1.00 51.50 104 ALA A C 1
ATOM 798 O O . ALA A 1 104 ? 31.709 4.344 -45.081 1.00 51.50 104 ALA A O 1
ATOM 799 N N . ALA A 1 105 ? 32.016 3.115 -43.247 1.00 55.44 105 ALA A N 1
ATOM 800 C CA . ALA A 1 105 ? 33.455 2.907 -43.472 1.00 55.44 105 ALA A CA 1
ATOM 801 C C . ALA A 1 105 ? 33.801 1.485 -43.961 1.00 55.44 105 ALA A C 1
ATOM 803 O O . ALA A 1 105 ? 34.779 0.880 -43.529 1.00 55.44 105 ALA A O 1
ATOM 804 N N . GLY A 1 106 ? 33.005 0.930 -44.876 1.00 53.34 106 GLY A N 1
ATOM 805 C CA . GLY A 1 106 ? 33.137 -0.457 -45.327 1.00 53.34 106 GLY A CA 1
ATOM 806 C C . GLY A 1 106 ? 33.152 -0.632 -46.841 1.00 53.34 106 GLY A C 1
ATOM 807 O O . GLY A 1 106 ? 32.298 -1.327 -47.376 1.00 53.34 106 GLY A O 1
ATOM 808 N N . GLY A 1 107 ? 34.131 -0.058 -47.546 1.00 51.16 107 GLY A N 1
ATOM 809 C CA . GLY A 1 107 ? 34.480 -0.569 -48.876 1.00 51.16 107 GLY A CA 1
ATOM 810 C C . GLY A 1 107 ? 35.010 0.447 -49.874 1.00 51.16 107 GLY A C 1
ATOM 811 O O . GLY A 1 107 ? 34.246 1.049 -50.610 1.00 51.16 107 GLY A O 1
ATOM 812 N N . THR A 1 108 ? 36.334 0.506 -50.017 1.00 47.88 108 THR A N 1
ATOM 813 C CA . THR A 1 108 ? 36.964 0.556 -51.347 1.00 47.88 108 THR A CA 1
ATOM 814 C C . THR A 1 108 ? 38.262 -0.247 -51.294 1.00 47.88 108 THR A C 1
ATOM 816 O O . THR A 1 108 ? 39.341 0.242 -50.975 1.00 47.88 108 THR A O 1
ATOM 819 N N . GLY A 1 109 ? 38.144 -1.546 -51.560 1.00 47.66 109 GLY A N 1
ATOM 820 C CA . GLY A 1 109 ? 39.286 -2.347 -51.967 1.00 47.66 109 GLY A CA 1
ATOM 821 C C . GLY A 1 109 ? 39.526 -2.178 -53.467 1.00 47.66 109 GLY A C 1
ATOM 822 O O . GLY A 1 109 ? 38.584 -2.295 -54.244 1.00 47.66 109 GLY A O 1
ATOM 823 N N . HIS A 1 110 ? 40.807 -2.038 -53.834 1.00 45.47 110 HIS A N 1
ATOM 824 C CA . HIS A 1 110 ? 41.394 -2.394 -55.139 1.00 45.47 110 HIS A CA 1
ATOM 825 C C . HIS A 1 110 ? 41.146 -1.387 -56.294 1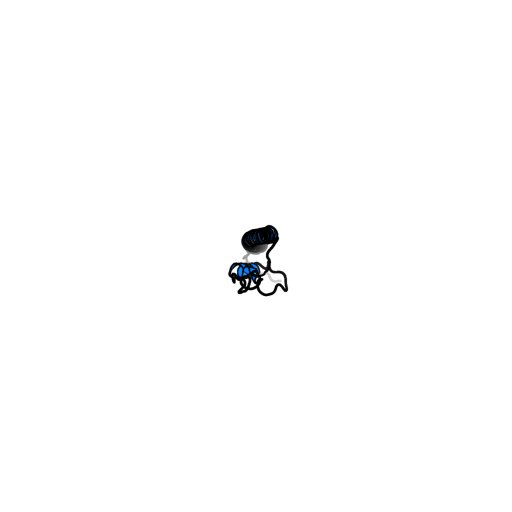.00 45.47 110 HIS A C 1
ATOM 827 O O . HIS A 1 110 ? 40.011 -1.063 -56.611 1.00 45.47 110 HIS A O 1
ATOM 833 N N . LEU A 1 111 ? 42.167 -0.824 -56.968 1.00 44.53 111 LEU A N 1
ATOM 834 C CA . LEU A 1 111 ? 42.981 -1.477 -58.013 1.00 44.53 111 LEU A CA 1
ATOM 835 C C . LEU A 1 111 ? 44.269 -0.675 -58.377 1.00 44.53 111 LEU A C 1
ATOM 837 O O . LEU A 1 111 ? 44.194 0.483 -58.763 1.00 44.53 111 LEU A O 1
ATOM 841 N N . SER A 1 112 ? 45.420 -1.358 -58.302 1.00 47.22 112 SER A N 1
ATOM 842 C CA . SER A 1 112 ? 46.556 -1.457 -59.253 1.00 47.22 112 SER A CA 1
ATOM 843 C C . SER A 1 112 ? 47.129 -0.295 -60.099 1.00 47.22 112 SER A C 1
ATOM 845 O O . SER A 1 112 ? 46.440 0.329 -60.896 1.00 47.22 112 SER A O 1
ATOM 847 N N . GLY A 1 113 ? 48.477 -0.281 -60.136 1.00 44.19 113 GLY A N 1
ATOM 848 C CA . GLY A 1 113 ? 49.324 0.084 -61.291 1.00 44.19 113 GLY A CA 1
ATOM 849 C C . GLY A 1 113 ? 50.129 1.373 -61.075 1.00 44.19 113 GLY A C 1
ATOM 850 O O . GLY A 1 113 ? 49.548 2.421 -60.867 1.00 44.19 113 GLY A O 1
ATOM 851 N N . GLY A 1 114 ? 51.460 1.434 -61.081 1.00 49.94 114 GLY A N 1
ATOM 852 C CA . GLY A 1 114 ? 52.470 0.550 -61.649 1.00 49.94 114 GLY A CA 1
ATOM 853 C C . GLY A 1 114 ? 53.418 1.382 -62.524 1.00 49.94 114 GLY A C 1
ATOM 854 O O . GLY A 1 114 ? 53.041 1.731 -63.632 1.00 49.94 114 GLY A O 1
ATOM 855 N N . GLY A 1 115 ? 54.636 1.640 -62.030 1.00 49.94 115 GLY A N 1
ATOM 856 C CA . GLY A 1 115 ? 55.845 1.910 -62.828 1.00 49.94 115 GLY A CA 1
ATOM 857 C C . GLY A 1 115 ? 56.020 3.298 -63.466 1.00 49.94 115 GLY A C 1
ATOM 858 O O . GLY A 1 115 ? 55.112 3.841 -64.083 1.00 49.94 115 GLY A O 1
ATOM 859 N N . GLY A 1 116 ? 57.250 3.824 -63.407 1.00 51.31 116 GLY A N 1
ATOM 860 C CA . GLY A 1 116 ? 57.685 4.896 -64.308 1.00 51.31 116 GLY A CA 1
ATOM 861 C C . GLY A 1 116 ? 58.842 5.748 -63.798 1.00 51.3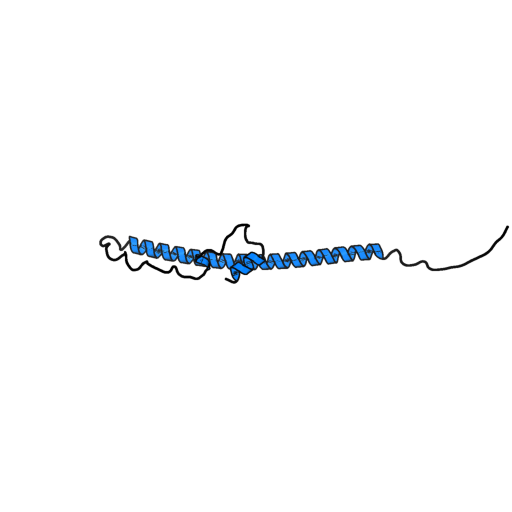1 116 GLY A C 1
ATOM 862 O O . GLY A 1 116 ? 58.622 6.846 -63.308 1.00 51.31 116 GLY A O 1
ATOM 863 N N . GLU A 1 117 ? 60.065 5.245 -63.949 1.00 51.38 117 GLU A N 1
ATOM 864 C CA . GLU A 1 117 ? 61.332 5.970 -63.785 1.00 51.38 117 GLU A CA 1
ATOM 865 C C . GLU A 1 117 ? 61.409 7.259 -64.631 1.00 51.38 117 GLU A C 1
ATOM 867 O O . GLU A 1 117 ? 61.117 7.222 -65.834 1.00 51.38 117 GLU A O 1
ATOM 872 N N . ARG A 1 118 ? 61.920 8.355 -64.050 1.00 54.50 118 ARG A N 1
ATOM 873 C CA . ARG A 1 118 ? 63.140 9.055 -64.509 1.00 54.50 118 ARG A CA 1
ATOM 874 C C . ARG A 1 118 ? 63.542 10.211 -63.601 1.00 54.50 118 ARG A C 1
ATOM 876 O O . ARG A 1 118 ? 62.642 10.964 -63.178 1.00 54.50 118 ARG A O 1
#

Organism: Pteropus alecto (NCBI:txid9402)

Sequence (118 aa):
MELWRQLRQAGLLPPGLGPPPQALRGVPPAGRAGKTLVSLGADTGGARESLLWIWEELENLRRVDVQLLGQLCSLGLEMGALREELVTFLEEEEEEEEEEDGGAAGGTGHLSGGGGER

Foldseek 3Di:
DVLVVLCVVLVVDDPPPDDDPPLVVPDDPDDDPDPPPPPDDDPCVVVVVVVVVVVVVVVVVSVVVVVVSVVVSVVSVVVVVVVVVVVVVVVVVVVVVVVVVPPPPDDDDDDDDDDDDD

pLDDT: mean 72.81, std 17.2, range [44.19, 97.56]